Protein AF-A0A1Z9SB21-F1 (afdb_monomer_lite)

Sequence (87 aa):
YQMNLPSIPIFHTSGKKEFSFSKQKKLVDYIINEKEAKYLGYWNNNILTKHYKSDKGDLIWFTHNDGHRWRTKDTQMIFDFFKEIKP

Structure (mmCIF, N/CA/C/O backbone):
data_AF-A0A1Z9SB21-F1
#
_entry.id   AF-A0A1Z9SB21-F1
#
loop_
_atom_site.group_PDB
_atom_site.id
_atom_site.type_symbol
_atom_site.label_atom_id
_atom_site.label_alt_id
_atom_site.label_comp_id
_atom_site.label_asym_id
_atom_site.label_entity_id
_atom_site.label_seq_id
_atom_site.pdbx_PDB_ins_code
_atom_site.Cartn_x
_atom_site.Cartn_y
_atom_site.Cartn_z
_atom_site.occupancy
_atom_site.B_iso_or_equiv
_atom_site.auth_seq_id
_atom_site.auth_comp_id
_atom_site.auth_asym_id
_atom_site.auth_atom_id
_atom_site.pdbx_PDB_model_num
ATOM 1 N N . TYR A 1 1 ? 5.925 16.368 8.261 1.00 62.88 1 TYR A N 1
ATOM 2 C CA . TYR A 1 1 ? 4.577 16.514 7.687 1.00 62.88 1 TYR A CA 1
ATOM 3 C C . TYR A 1 1 ? 3.629 16.827 8.828 1.00 62.88 1 TYR A C 1
ATOM 5 O O . TYR A 1 1 ? 3.898 16.380 9.935 1.00 62.88 1 TYR A O 1
ATOM 13 N N . GLN A 1 2 ? 2.592 17.622 8.584 1.00 73.56 2 GLN A N 1
ATOM 14 C CA . GLN A 1 2 ? 1.435 17.722 9.468 1.00 73.56 2 GLN A CA 1
ATOM 15 C C . GLN A 1 2 ? 0.249 17.349 8.586 1.00 73.56 2 GLN A C 1
ATOM 17 O O . GLN A 1 2 ? -0.129 18.122 7.708 1.00 73.56 2 GLN A O 1
ATOM 22 N N . MET A 1 3 ? -0.221 16.112 8.713 1.00 76.38 3 MET A N 1
ATOM 23 C CA . MET A 1 3 ? -1.418 15.630 8.031 1.00 76.38 3 MET A CA 1
ATOM 24 C C . MET A 1 3 ? -2.462 15.331 9.100 1.00 76.38 3 MET A C 1
ATOM 26 O O . MET A 1 3 ? -2.116 14.969 10.218 1.00 76.38 3 MET A O 1
ATOM 30 N N . ASN A 1 4 ? -3.725 15.574 8.776 1.00 84.75 4 ASN A N 1
ATOM 31 C CA . ASN A 1 4 ? -4.846 15.122 9.584 1.00 84.75 4 ASN A CA 1
ATOM 32 C C . ASN A 1 4 ? -5.477 13.963 8.814 1.00 84.75 4 ASN A C 1
ATOM 34 O O . ASN A 1 4 ? -6.321 14.195 7.944 1.00 84.75 4 ASN A O 1
ATOM 38 N N . LEU A 1 5 ? -4.965 12.746 9.016 1.00 86.50 5 LEU A N 1
ATOM 39 C CA . LEU A 1 5 ? -5.447 11.585 8.278 1.00 86.50 5 LEU A CA 1
ATOM 40 C C . LEU A 1 5 ? -6.756 11.072 8.888 1.00 86.50 5 LEU A C 1
ATOM 42 O O . LEU A 1 5 ? -6.811 10.810 10.090 1.00 86.50 5 LEU A O 1
ATOM 46 N N . PRO A 1 6 ? -7.806 10.854 8.078 1.00 90.12 6 PRO A N 1
ATOM 47 C CA . PRO A 1 6 ? -9.009 10.210 8.576 1.00 90.12 6 PRO A CA 1
ATOM 48 C C . PRO A 1 6 ? -8.720 8.765 9.012 1.00 90.12 6 PRO A C 1
ATOM 50 O O . PRO A 1 6 ? -7.779 8.112 8.530 1.00 90.12 6 PRO A O 1
ATOM 53 N N . SER A 1 7 ? -9.571 8.252 9.903 1.00 93.19 7 SER A N 1
ATOM 54 C CA . SER A 1 7 ? -9.562 6.855 10.351 1.00 93.19 7 SER A CA 1
ATOM 55 C C . SER A 1 7 ? -10.108 5.923 9.267 1.00 93.19 7 SER A C 1
ATOM 57 O O . SER A 1 7 ? -11.159 5.317 9.428 1.00 93.19 7 SER A O 1
ATOM 59 N N . ILE A 1 8 ? -9.416 5.868 8.131 1.00 93.81 8 ILE A N 1
ATOM 60 C CA . ILE A 1 8 ? -9.712 4.979 7.010 1.00 93.81 8 ILE A CA 1
ATOM 61 C C . ILE A 1 8 ? -8.485 4.134 6.669 1.00 93.81 8 ILE A C 1
ATOM 63 O O . ILE A 1 8 ? -7.346 4.581 6.888 1.00 93.81 8 ILE A O 1
ATOM 67 N N . PRO A 1 9 ? -8.696 2.9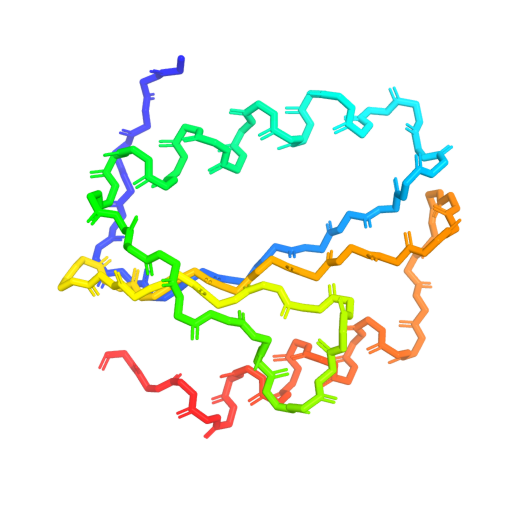47 6.087 1.00 95.38 9 PRO A N 1
ATOM 68 C CA . PRO A 1 9 ? -7.622 2.180 5.491 1.00 95.38 9 PRO A CA 1
ATOM 69 C C . PRO A 1 9 ? -6.957 2.925 4.325 1.00 95.38 9 PRO A C 1
ATOM 71 O O . PRO A 1 9 ? -7.614 3.644 3.571 1.00 95.38 9 PRO A O 1
ATOM 74 N N . ILE A 1 10 ? -5.650 2.736 4.145 1.00 95.81 10 ILE A N 1
ATOM 75 C CA . ILE A 1 10 ? -4.855 3.358 3.080 1.00 95.81 10 ILE A CA 1
ATOM 76 C C . ILE A 1 10 ? -4.130 2.280 2.275 1.00 95.81 10 ILE A C 1
ATOM 78 O O . ILE A 1 10 ? -3.454 1.415 2.828 1.00 95.81 10 ILE A O 1
ATOM 82 N N . PHE A 1 11 ? -4.196 2.392 0.950 1.00 95.88 11 PHE A N 1
ATOM 83 C CA . PHE A 1 11 ? -3.328 1.660 0.036 1.00 95.88 11 PHE A CA 1
ATOM 84 C C . PHE A 1 11 ? -2.335 2.627 -0.606 1.00 95.88 11 PHE A C 1
ATOM 86 O O . PHE A 1 11 ? -2.730 3.626 -1.208 1.00 95.88 11 PHE A O 1
ATOM 93 N N . HIS A 1 12 ? -1.041 2.331 -0.510 1.00 95.62 12 HIS A N 1
ATOM 94 C CA . HIS A 1 12 ? 0.001 3.093 -1.192 1.00 95.62 12 HIS A CA 1
ATOM 95 C C . HIS A 1 12 ? 0.833 2.178 -2.088 1.00 95.62 12 HIS A C 1
ATOM 97 O O . HIS A 1 12 ? 1.262 1.109 -1.657 1.00 95.62 12 HIS A O 1
ATOM 103 N N . THR A 1 13 ? 1.097 2.613 -3.321 1.00 94.44 13 THR A N 1
ATOM 104 C CA . THR A 1 13 ? 1.980 1.916 -4.265 1.00 94.44 13 THR A CA 1
ATOM 105 C C . THR A 1 13 ? 3.205 2.763 -4.582 1.00 94.44 13 THR A C 1
ATOM 107 O O . THR A 1 13 ? 3.080 3.971 -4.780 1.00 94.44 13 THR A O 1
ATOM 110 N N . SER A 1 14 ? 4.379 2.136 -4.644 1.00 93.81 14 SER A N 1
ATOM 111 C CA . SER A 1 14 ? 5.643 2.799 -4.979 1.00 93.81 14 SER A CA 1
ATOM 112 C C . SER A 1 14 ? 6.530 1.916 -5.859 1.00 93.81 14 SER A C 1
ATOM 114 O O . SER A 1 14 ? 6.715 0.728 -5.578 1.00 93.81 14 SER A O 1
ATOM 116 N N . GLY A 1 15 ? 7.182 2.501 -6.865 1.00 93.75 15 GLY A N 1
ATOM 117 C CA . GLY A 1 15 ? 8.268 1.848 -7.593 1.00 93.75 15 GLY A CA 1
ATOM 118 C C . GLY A 1 15 ? 9.644 2.078 -6.972 1.00 93.75 15 GLY A C 1
ATOM 119 O O . GLY A 1 15 ? 10.063 3.217 -6.778 1.00 93.75 15 GLY A O 1
ATOM 120 N N . LYS A 1 16 ? 10.402 1.004 -6.709 1.00 92.56 16 LYS A N 1
ATOM 121 C CA . LYS A 1 16 ? 11.755 1.086 -6.112 1.00 92.56 16 LYS A CA 1
ATOM 122 C C . LYS A 1 16 ? 12.751 1.897 -6.941 1.00 92.56 16 LYS A C 1
ATOM 124 O O . LYS A 1 16 ? 13.699 2.436 -6.382 1.00 92.56 16 LYS A O 1
ATOM 129 N N . LYS A 1 17 ? 12.570 1.948 -8.265 1.00 94.38 17 LYS A N 1
ATOM 130 C CA . LYS A 1 17 ? 13.458 2.682 -9.185 1.00 94.38 17 LYS A CA 1
ATOM 131 C C . LYS A 1 17 ? 12.948 4.092 -9.491 1.00 94.38 17 LYS A C 1
ATOM 133 O O . LYS A 1 17 ? 13.487 4.758 -10.369 1.00 94.38 17 LYS A O 1
ATOM 138 N N . GLU A 1 18 ? 11.889 4.544 -8.823 1.00 93.06 18 GLU A N 1
ATOM 139 C CA . GLU A 1 18 ? 11.390 5.905 -8.988 1.00 93.06 18 GLU A CA 1
ATOM 140 C C . GLU A 1 18 ? 12.318 6.917 -8.329 1.00 93.06 18 GLU A C 1
ATOM 142 O O . GLU A 1 18 ? 12.769 6.728 -7.199 1.00 93.06 18 GLU A O 1
ATOM 147 N N . PHE A 1 19 ? 12.527 8.052 -8.996 1.00 93.50 19 PHE A N 1
ATOM 148 C CA . PHE A 1 19 ? 13.312 9.160 -8.448 1.00 93.50 19 PHE A CA 1
ATOM 149 C C . PHE A 1 19 ? 12.778 9.643 -7.088 1.00 93.50 19 PHE A C 1
ATOM 151 O O . PHE A 1 19 ? 13.538 10.039 -6.206 1.00 93.50 19 PHE A O 1
ATOM 158 N N . SER A 1 20 ? 11.459 9.584 -6.890 1.00 93.31 20 SER A N 1
ATOM 159 C CA . SER A 1 20 ? 10.794 10.015 -5.661 1.00 93.31 20 SER A CA 1
ATOM 160 C C . SER A 1 20 ? 10.635 8.905 -4.615 1.00 93.31 20 SER A C 1
ATOM 162 O O . SER A 1 20 ? 10.064 9.180 -3.561 1.00 93.31 20 SER A O 1
ATOM 164 N N . PHE A 1 21 ? 11.157 7.690 -4.838 1.00 94.75 21 PHE A N 1
ATOM 165 C CA . PHE A 1 21 ? 10.956 6.548 -3.934 1.00 94.75 21 PHE A CA 1
ATOM 166 C C . PHE A 1 21 ? 11.356 6.856 -2.484 1.00 94.75 21 PHE A C 1
ATOM 168 O O . PHE A 1 21 ? 10.620 6.548 -1.550 1.00 94.75 21 PHE A O 1
ATOM 175 N N . SER A 1 22 ? 12.487 7.538 -2.273 1.00 95.81 22 SER A N 1
ATOM 176 C CA . SER A 1 22 ? 12.938 7.928 -0.929 1.00 95.81 22 SER A CA 1
ATOM 177 C C . SER A 1 22 ? 11.978 8.903 -0.234 1.00 95.81 22 SER A C 1
ATOM 179 O O . SER A 1 22 ? 11.790 8.820 0.979 1.00 95.81 22 SER A O 1
ATOM 181 N N . LYS A 1 23 ? 11.339 9.806 -0.989 1.00 95.44 23 LYS A N 1
ATOM 182 C CA . LYS A 1 23 ? 10.320 10.735 -0.476 1.00 95.44 23 LYS A CA 1
ATOM 183 C C . LYS A 1 23 ? 9.014 10.001 -0.169 1.00 95.44 23 LYS A C 1
ATOM 185 O O . LYS A 1 23 ? 8.436 10.238 0.886 1.00 95.44 23 LYS A O 1
ATOM 190 N N . GLN A 1 24 ? 8.595 9.082 -1.042 1.00 95.25 24 GLN A N 1
ATOM 191 C CA . GLN A 1 24 ? 7.421 8.230 -0.822 1.00 95.25 24 GLN A CA 1
ATOM 192 C C . GLN A 1 24 ? 7.599 7.361 0.427 1.00 95.25 24 GLN A C 1
ATOM 194 O O . GLN A 1 24 ? 6.736 7.361 1.294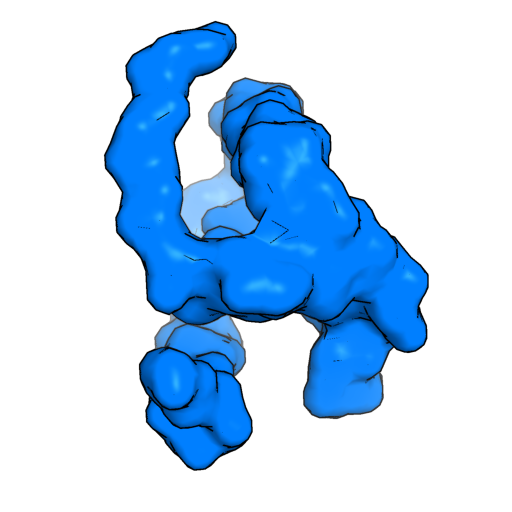 1.00 95.25 24 GLN A O 1
ATOM 199 N N . LYS A 1 25 ? 8.763 6.719 0.597 1.00 96.62 25 LYS A N 1
ATOM 200 C CA . LYS A 1 25 ? 9.079 5.956 1.811 1.00 96.62 25 LYS A CA 1
ATOM 201 C C . LYS A 1 25 ? 8.930 6.806 3.077 1.00 96.62 25 LYS A C 1
ATOM 203 O O . LYS A 1 25 ? 8.273 6.372 4.012 1.00 96.62 25 LYS A O 1
ATOM 208 N N . LYS A 1 26 ? 9.480 8.027 3.100 1.00 96.69 26 LYS A N 1
ATOM 209 C CA . LYS A 1 26 ? 9.333 8.939 4.251 1.00 96.69 26 LYS A CA 1
ATOM 210 C C . LYS A 1 26 ? 7.870 9.283 4.550 1.00 96.69 26 LYS A C 1
ATOM 212 O O . LYS A 1 26 ? 7.517 9.443 5.713 1.00 96.69 26 LYS A O 1
ATOM 217 N N . LEU A 1 27 ? 7.037 9.416 3.517 1.00 95.56 27 LEU A N 1
ATOM 218 C CA . LEU A 1 27 ? 5.600 9.634 3.678 1.00 95.56 27 LEU A CA 1
ATOM 219 C C . LEU A 1 27 ? 4.913 8.404 4.285 1.00 95.56 27 LEU A C 1
ATOM 221 O O . LEU A 1 27 ? 4.144 8.547 5.226 1.00 95.56 27 LEU A O 1
ATOM 225 N N . VAL A 1 28 ? 5.226 7.204 3.795 1.00 96.62 28 VAL A N 1
ATOM 226 C CA . VAL A 1 28 ? 4.705 5.948 4.354 1.00 96.62 28 VAL A CA 1
ATOM 227 C C . VAL A 1 28 ? 5.130 5.777 5.813 1.00 96.62 28 VAL A C 1
ATOM 229 O O . VAL A 1 28 ? 4.284 5.499 6.656 1.00 96.62 28 VAL A O 1
ATOM 232 N N . ASP A 1 29 ? 6.407 6.005 6.130 1.00 96.81 29 ASP A N 1
ATOM 233 C CA . ASP A 1 29 ? 6.927 5.938 7.501 1.00 96.81 29 ASP A CA 1
ATOM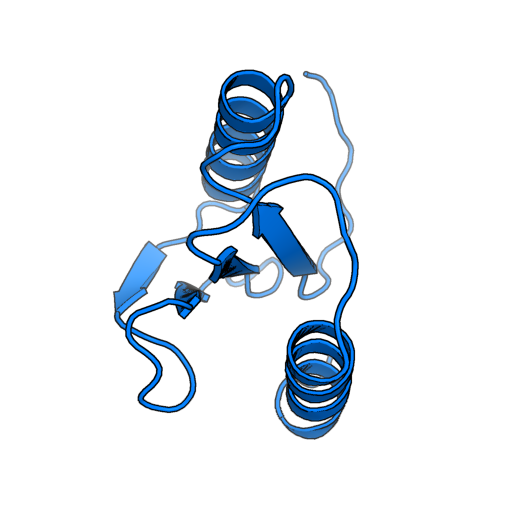 234 C C . ASP A 1 29 ? 6.187 6.932 8.422 1.00 96.81 29 ASP A C 1
ATOM 236 O O . ASP A 1 29 ? 5.871 6.615 9.567 1.00 96.81 29 ASP A O 1
ATOM 240 N N . TYR A 1 30 ? 5.850 8.124 7.916 1.00 96.00 30 TYR A N 1
ATOM 241 C CA . TYR A 1 30 ? 5.031 9.095 8.643 1.00 96.00 30 TYR A CA 1
ATOM 242 C C . TYR A 1 30 ? 3.596 8.595 8.881 1.00 96.00 30 TYR A C 1
ATOM 244 O O . TYR A 1 30 ? 3.127 8.672 10.013 1.00 96.00 30 TYR A O 1
ATOM 252 N N . ILE A 1 31 ? 2.932 8.027 7.864 1.00 96.31 31 ILE A N 1
ATOM 253 C CA . ILE A 1 31 ? 1.581 7.446 7.992 1.00 96.31 31 ILE A CA 1
ATOM 254 C C . ILE A 1 31 ? 1.570 6.318 9.034 1.00 96.31 31 ILE A C 1
ATOM 256 O O . ILE A 1 31 ? 0.666 6.267 9.865 1.00 96.31 31 ILE A O 1
ATOM 260 N N . ILE A 1 32 ? 2.576 5.432 9.013 1.00 96.75 32 ILE A N 1
ATOM 261 C CA . ILE A 1 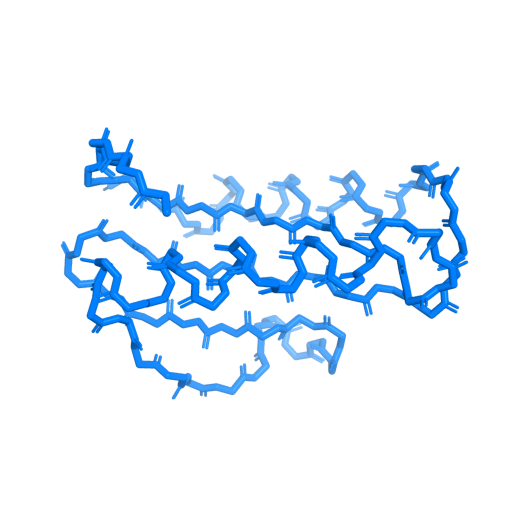32 ? 2.723 4.339 9.989 1.00 96.75 32 ILE A CA 1
ATOM 262 C C . ILE A 1 32 ? 2.770 4.903 11.412 1.00 96.75 32 ILE A C 1
ATOM 264 O O . ILE A 1 32 ? 2.057 4.414 12.285 1.00 96.75 32 ILE A O 1
ATOM 268 N N . ASN A 1 33 ? 3.571 5.947 11.633 1.00 95.38 33 ASN A N 1
ATOM 269 C CA . ASN A 1 33 ? 3.715 6.567 12.947 1.00 95.38 33 ASN A CA 1
ATOM 270 C C . ASN A 1 33 ? 2.438 7.292 13.396 1.00 95.38 33 ASN A C 1
ATOM 272 O O . ASN A 1 33 ? 2.002 7.098 14.524 1.00 95.38 33 ASN A O 1
ATOM 276 N N . GLU A 1 34 ? 1.816 8.094 12.526 1.00 94.38 34 GLU A N 1
ATOM 277 C CA . GLU A 1 34 ? 0.586 8.842 12.842 1.00 94.38 34 GLU A CA 1
ATOM 278 C C . GLU A 1 34 ? -0.581 7.904 13.194 1.00 94.38 34 GLU A C 1
ATOM 280 O O . GLU A 1 34 ? -1.356 8.155 14.125 1.00 94.38 34 GLU A O 1
ATOM 285 N N . LYS A 1 35 ? -0.677 6.778 12.476 1.00 94.12 35 LYS A N 1
ATOM 286 C CA . LYS A 1 35 ? -1.688 5.748 12.717 1.00 94.12 35 LYS A CA 1
ATOM 287 C C . LYS A 1 35 ? -1.311 4.768 13.827 1.00 94.12 35 LYS A C 1
ATOM 289 O O . LYS A 1 35 ? -2.122 3.904 14.131 1.00 94.12 35 LYS A O 1
ATOM 294 N N . GLU A 1 36 ? -0.128 4.865 14.432 1.00 95.56 36 GLU A N 1
ATOM 295 C CA . GLU A 1 36 ? 0.363 3.882 15.416 1.00 95.56 36 GLU A CA 1
ATOM 296 C C . GLU A 1 36 ? 0.310 2.437 14.864 1.00 95.56 36 GLU A C 1
ATOM 298 O O . GLU A 1 36 ? -0.004 1.474 15.567 1.00 95.56 36 GLU A O 1
ATOM 303 N N . ALA A 1 37 ? 0.574 2.286 13.562 1.00 96.88 37 ALA A N 1
ATOM 304 C CA . ALA A 1 37 ? 0.340 1.045 12.839 1.00 96.88 37 ALA A CA 1
ATOM 305 C C . ALA A 1 37 ? 1.450 0.010 13.088 1.00 96.88 37 ALA A C 1
ATOM 307 O O . ALA A 1 37 ? 2.643 0.316 13.041 1.00 96.88 37 ALA A O 1
ATOM 308 N N . LYS A 1 38 ? 1.065 -1.251 13.301 1.00 97.94 38 LYS A N 1
ATOM 309 C CA . LYS A 1 38 ? 1.984 -2.364 13.587 1.00 97.94 38 LYS A CA 1
ATOM 310 C C . LYS A 1 38 ? 2.131 -3.275 12.379 1.00 97.94 38 LYS A C 1
ATOM 312 O O . LYS A 1 38 ? 1.138 -3.699 11.797 1.00 97.94 38 LYS A O 1
ATOM 317 N N . TYR A 1 39 ? 3.366 -3.608 12.019 1.00 97.94 39 TYR A N 1
ATOM 318 C CA . TYR A 1 39 ? 3.643 -4.522 10.912 1.00 97.94 39 TYR A CA 1
ATOM 319 C C . TYR A 1 39 ? 3.135 -5.939 11.219 1.00 97.94 39 TYR A C 1
ATOM 321 O O . TYR A 1 39 ? 3.500 -6.508 12.246 1.00 97.94 39 TYR A O 1
ATOM 329 N N . LEU A 1 40 ? 2.326 -6.506 10.320 1.00 96.62 40 LEU A N 1
ATOM 330 C CA . LEU A 1 40 ? 1.777 -7.864 10.432 1.00 96.62 40 LEU A CA 1
ATOM 331 C C . LEU A 1 40 ? 2.422 -8.877 9.482 1.00 96.62 40 LEU A C 1
ATOM 333 O O . LEU A 1 40 ? 2.172 -10.073 9.608 1.00 96.62 40 LEU A O 1
ATOM 337 N N . GLY A 1 41 ? 3.251 -8.425 8.542 1.00 97.12 41 GLY A N 1
ATOM 338 C CA . GLY A 1 41 ? 3.826 -9.285 7.513 1.00 97.12 41 GLY A CA 1
ATOM 339 C C . GLY A 1 41 ? 3.400 -8.876 6.109 1.00 97.12 41 GLY A C 1
ATOM 340 O O . GLY A 1 41 ? 3.190 -7.694 5.816 1.00 97.12 41 GLY A O 1
ATOM 341 N N . TYR A 1 42 ? 3.305 -9.871 5.232 1.00 96.62 42 TYR A N 1
ATOM 342 C CA . TYR A 1 42 ? 2.958 -9.671 3.834 1.00 96.62 42 TYR A CA 1
ATOM 343 C C . TYR A 1 42 ? 1.454 -9.814 3.612 1.00 96.62 42 TYR A C 1
ATOM 345 O O . TYR A 1 42 ? 0.867 -10.826 3.990 1.00 96.62 42 TYR A O 1
ATOM 353 N N . TRP A 1 43 ? 0.831 -8.816 2.986 1.00 95.31 43 TRP A N 1
ATOM 354 C CA . TRP A 1 43 ? -0.592 -8.882 2.647 1.00 95.31 43 TRP A CA 1
ATOM 355 C C . TRP A 1 43 ? -0.827 -9.835 1.470 1.00 95.31 43 TRP A C 1
ATOM 357 O O . TRP A 1 43 ? -0.006 -9.899 0.555 1.00 95.31 43 TRP A O 1
ATOM 367 N N . ASN A 1 44 ? -1.934 -10.579 1.503 1.00 90.31 44 ASN A N 1
ATOM 368 C CA . ASN A 1 44 ? -2.376 -11.481 0.434 1.00 90.31 44 ASN A CA 1
ATOM 369 C C . ASN A 1 44 ? -1.266 -12.405 -0.126 1.00 90.31 44 ASN A C 1
ATOM 371 O O . ASN A 1 44 ? -1.126 -12.586 -1.335 1.00 90.31 44 ASN A O 1
ATOM 375 N N . ASN A 1 45 ? -0.407 -12.934 0.757 1.00 90.62 45 ASN A N 1
ATOM 376 C CA . ASN A 1 45 ? 0.747 -13.777 0.406 1.00 90.62 45 ASN A CA 1
ATOM 377 C C . ASN A 1 45 ? 1.696 -13.170 -0.651 1.00 90.62 45 ASN A C 1
ATOM 379 O O . ASN A 1 45 ? 2.433 -13.891 -1.325 1.00 90.62 45 ASN A O 1
ATOM 383 N N . ASN A 1 46 ? 1.717 -11.843 -0.793 1.00 92.62 46 ASN A N 1
ATOM 384 C CA . ASN A 1 46 ? 2.550 -11.143 -1.758 1.00 92.62 46 ASN A CA 1
ATOM 385 C C . ASN A 1 46 ? 3.715 -10.439 -1.049 1.00 92.62 46 ASN A C 1
ATOM 387 O O . ASN A 1 46 ? 3.544 -9.452 -0.336 1.00 92.62 46 ASN A O 1
ATOM 391 N N . ILE A 1 47 ? 4.940 -10.918 -1.293 1.00 94.62 47 ILE A N 1
ATOM 392 C CA . ILE A 1 47 ? 6.174 -10.405 -0.668 1.00 94.62 47 ILE A CA 1
ATOM 393 C C . ILE A 1 47 ? 6.455 -8.921 -0.965 1.00 94.62 47 ILE A C 1
ATOM 395 O O . ILE A 1 47 ? 7.258 -8.272 -0.291 1.00 94.62 47 ILE A O 1
ATOM 399 N N . LEU A 1 48 ? 5.806 -8.365 -1.988 1.00 94.81 48 LEU A N 1
ATOM 400 C CA . LEU A 1 48 ? 5.926 -6.961 -2.358 1.00 94.81 48 LEU A CA 1
ATOM 401 C C . LEU A 1 48 ? 4.932 -6.063 -1.612 1.00 94.81 48 LEU A C 1
ATOM 403 O O . LEU A 1 48 ? 5.038 -4.845 -1.741 1.00 94.81 48 LEU A O 1
ATOM 407 N N . THR A 1 49 ? 3.993 -6.617 -0.844 1.00 95.88 49 THR A N 1
ATOM 408 C CA . THR A 1 49 ? 3.019 -5.850 -0.058 1.00 95.88 49 THR A CA 1
ATOM 409 C C . THR A 1 49 ? 3.225 -6.019 1.425 1.00 95.88 49 THR A C 1
ATOM 411 O O . THR A 1 49 ? 3.027 -7.101 1.961 1.00 95.88 49 THR A O 1
ATOM 414 N N . LYS A 1 50 ? 3.548 -4.928 2.110 1.00 97.62 50 LYS A N 1
ATOM 415 C CA . LYS A 1 50 ? 3.612 -4.894 3.569 1.00 97.62 50 LYS A CA 1
ATOM 416 C C . LYS A 1 50 ? 2.257 -4.510 4.146 1.00 97.62 50 LYS A C 1
ATOM 418 O O . LYS A 1 50 ? 1.669 -3.527 3.698 1.00 97.62 50 LYS A O 1
ATOM 423 N N . HIS A 1 51 ? 1.808 -5.252 5.151 1.00 97.25 51 HIS A N 1
ATOM 424 C CA . HIS A 1 51 ? 0.592 -4.967 5.910 1.00 97.25 51 HIS A CA 1
ATOM 425 C C . HIS A 1 51 ? 0.946 -4.342 7.255 1.00 97.25 51 HIS A C 1
ATOM 427 O O . HIS A 1 51 ? 1.719 -4.913 8.027 1.00 97.25 51 HIS A O 1
ATOM 433 N N . TYR A 1 52 ? 0.357 -3.188 7.541 1.00 97.62 52 TYR A N 1
ATOM 434 C CA . TYR A 1 52 ? 0.413 -2.533 8.837 1.00 97.62 52 TYR A CA 1
ATOM 435 C C . TYR A 1 52 ? -1.005 -2.381 9.388 1.00 97.62 52 TYR A C 1
ATOM 437 O O . TYR A 1 52 ? -1.842 -1.747 8.751 1.00 97.62 52 TYR A O 1
ATOM 445 N N . LYS A 1 53 ? -1.272 -2.952 10.562 1.00 95.94 53 LYS A N 1
ATOM 446 C CA . LYS A 1 53 ? -2.582 -2.894 11.216 1.00 95.94 53 LYS A CA 1
ATOM 447 C C . LYS A 1 53 ? -2.683 -1.723 12.181 1.00 95.94 53 LYS A C 1
ATOM 449 O O . LYS A 1 53 ? -1.740 -1.484 12.937 1.00 95.94 53 LYS A O 1
ATOM 454 N N . SER A 1 54 ? -3.818 -1.032 12.178 1.00 95.38 54 SER A N 1
ATOM 455 C CA . SER A 1 54 ? -4.098 0.084 13.085 1.00 95.38 54 SER A CA 1
ATOM 456 C C . SER A 1 54 ? -5.592 0.209 13.371 1.00 95.38 54 SER A C 1
ATOM 458 O O . SER A 1 54 ? -6.416 0.069 12.472 1.00 95.38 54 SER A O 1
ATOM 460 N N . ASP A 1 55 ? -5.935 0.591 14.601 1.00 94.06 55 ASP A N 1
ATOM 461 C CA . ASP A 1 55 ? -7.311 0.947 14.974 1.00 94.06 55 ASP A CA 1
ATOM 462 C C . ASP A 1 55 ? -7.790 2.239 14.276 1.00 94.06 55 ASP A C 1
ATOM 464 O O . ASP A 1 55 ? -8.984 2.514 14.210 1.00 94.06 55 ASP A O 1
ATOM 468 N N . LYS A 1 56 ? -6.865 3.025 13.704 1.00 93.88 56 LYS A N 1
ATOM 469 C CA . LYS A 1 56 ? -7.137 4.207 12.866 1.00 93.88 56 LYS A CA 1
ATOM 470 C C . LYS A 1 56 ? -7.168 3.858 11.370 1.00 93.88 56 LYS A C 1
ATOM 472 O O . LYS A 1 56 ? -7.035 4.753 10.532 1.00 93.88 56 LYS A O 1
ATOM 477 N N . GLY A 1 57 ? -7.307 2.581 11.022 1.00 93.75 57 GLY A N 1
ATOM 478 C CA . GLY A 1 57 ? -7.354 2.076 9.653 1.00 93.75 57 GLY A CA 1
ATOM 479 C C . GLY A 1 57 ? -6.010 1.539 9.164 1.00 93.75 57 GLY A C 1
ATOM 480 O O . GLY A 1 57 ? -4.972 2.192 9.287 1.00 93.75 57 GLY A O 1
ATOM 481 N N . ASP A 1 58 ? -6.049 0.346 8.581 1.00 95.25 58 ASP A N 1
ATOM 482 C CA . ASP A 1 58 ? -4.872 -0.384 8.113 1.00 95.25 58 ASP A CA 1
ATOM 483 C C . ASP A 1 58 ? -4.143 0.326 6.967 1.00 95.25 58 ASP A C 1
ATOM 485 O O . ASP A 1 58 ? -4.731 1.052 6.168 1.00 95.25 58 ASP A O 1
ATOM 489 N N . LEU A 1 59 ? -2.844 0.070 6.844 1.00 96.56 59 LEU A N 1
ATOM 490 C CA . LEU A 1 59 ? -2.027 0.511 5.722 1.00 96.56 59 LEU A CA 1
ATOM 491 C C . LEU A 1 59 ? -1.469 -0.700 4.977 1.00 96.56 59 LEU A C 1
ATOM 493 O O . LEU A 1 59 ? -0.731 -1.512 5.539 1.00 96.56 59 LEU A O 1
ATOM 497 N N . ILE A 1 60 ? -1.752 -0.762 3.679 1.00 97.31 60 ILE A N 1
ATOM 498 C CA . ILE A 1 60 ? -1.094 -1.672 2.745 1.00 97.31 60 ILE A CA 1
ATOM 499 C C . ILE A 1 60 ? -0.100 -0.872 1.911 1.00 97.31 60 ILE A C 1
ATOM 501 O O . ILE A 1 60 ? -0.476 0.050 1.186 1.00 97.31 60 ILE A O 1
ATOM 505 N N . TRP A 1 61 ? 1.179 -1.236 1.991 1.00 97.44 61 TRP A N 1
ATOM 506 C CA . TRP A 1 61 ? 2.223 -0.635 1.166 1.00 97.44 61 TRP A CA 1
ATOM 507 C C . TRP A 1 61 ? 2.748 -1.632 0.139 1.00 97.44 61 TRP A C 1
ATOM 509 O O . TRP A 1 61 ? 3.507 -2.547 0.468 1.00 97.44 61 TRP A O 1
ATOM 519 N N . PHE A 1 62 ? 2.359 -1.435 -1.118 1.00 95.88 62 PHE A N 1
ATOM 520 C CA . PHE A 1 62 ? 2.843 -2.195 -2.260 1.00 95.88 62 PHE A CA 1
ATOM 521 C C . PHE A 1 62 ? 4.093 -1.550 -2.856 1.00 95.88 62 PHE A C 1
ATOM 523 O O . PHE A 1 62 ? 4.092 -0.386 -3.244 1.00 95.88 62 PHE A O 1
ATOM 530 N N . THR A 1 63 ? 5.186 -2.302 -2.936 1.00 94.88 63 THR A N 1
ATOM 531 C CA . THR A 1 63 ? 6.457 -1.811 -3.469 1.00 94.88 63 THR A CA 1
ATOM 532 C C . THR A 1 63 ? 6.949 -2.690 -4.617 1.00 94.88 63 THR A C 1
ATOM 534 O O . THR A 1 63 ? 7.608 -3.709 -4.396 1.00 94.88 63 THR A O 1
ATOM 537 N N . HIS A 1 64 ? 6.688 -2.289 -5.862 1.00 91.38 64 HIS A N 1
ATOM 538 C CA . HIS A 1 64 ? 7.162 -3.023 -7.037 1.00 91.38 64 HIS A CA 1
ATOM 539 C C . HIS A 1 64 ? 8.613 -2.670 -7.409 1.00 91.38 64 HIS A C 1
ATOM 541 O O . HIS A 1 64 ? 9.097 -1.567 -7.169 1.00 91.38 64 HIS A O 1
ATOM 547 N N . ASN A 1 65 ? 9.332 -3.604 -8.043 1.00 90.62 65 ASN A N 1
ATOM 548 C CA . ASN A 1 65 ? 10.771 -3.473 -8.349 1.00 90.62 65 ASN A CA 1
ATOM 549 C C . ASN A 1 65 ? 11.114 -2.481 -9.476 1.00 90.62 65 ASN A C 1
ATOM 551 O O . ASN A 1 65 ? 12.282 -2.297 -9.820 1.00 90.62 65 ASN A O 1
ATOM 555 N N . ASP A 1 66 ? 10.103 -1.867 -10.070 1.00 89.56 66 ASP A N 1
ATOM 556 C CA . ASP A 1 66 ? 10.244 -1.054 -11.265 1.00 89.56 66 ASP A CA 1
ATOM 557 C C . ASP A 1 66 ? 10.251 0.464 -10.990 1.00 89.56 66 ASP A C 1
ATOM 559 O O . ASP A 1 66 ? 10.208 0.894 -9.840 1.00 89.56 66 ASP A O 1
ATOM 563 N N . GLY A 1 67 ? 10.327 1.270 -12.058 1.00 87.88 67 GLY A N 1
ATOM 564 C CA . GLY A 1 67 ? 10.236 2.737 -12.017 1.00 87.88 67 GLY A CA 1
ATOM 565 C C . GLY A 1 67 ? 8.807 3.280 -12.153 1.00 87.88 67 GLY A C 1
ATOM 566 O O . GLY A 1 67 ? 7.843 2.546 -11.940 1.00 87.88 67 GLY A O 1
ATOM 567 N N . HIS A 1 68 ? 8.700 4.553 -12.552 1.00 84.69 68 HIS A N 1
ATOM 568 C CA . HIS A 1 68 ? 7.488 5.382 -12.476 1.00 84.69 68 HIS A CA 1
ATOM 569 C C . HIS A 1 68 ? 6.464 5.039 -13.562 1.00 84.69 68 HIS A C 1
ATOM 571 O O . HIS A 1 68 ? 6.284 5.764 -14.539 1.00 84.69 68 HIS A O 1
ATOM 577 N N . ARG A 1 69 ? 5.835 3.872 -13.428 1.00 85.44 69 ARG A N 1
ATOM 578 C CA . ARG A 1 69 ? 4.790 3.410 -14.339 1.00 85.44 69 ARG A CA 1
ATOM 579 C C . ARG A 1 69 ? 3.772 2.576 -13.587 1.00 85.44 69 ARG A C 1
ATOM 581 O O . ARG A 1 69 ? 4.129 1.524 -13.061 1.00 85.44 69 ARG A O 1
ATOM 588 N N . TRP A 1 70 ? 2.517 3.009 -13.661 1.00 84.94 70 TRP A N 1
ATOM 589 C CA . TRP A 1 70 ? 1.365 2.190 -13.308 1.00 84.94 70 TRP A CA 1
ATOM 590 C C . TRP A 1 70 ? 1.190 1.042 -14.302 1.00 84.94 70 TRP A C 1
ATOM 592 O O . TRP A 1 70 ? 1.226 1.222 -15.523 1.00 84.94 70 TRP A O 1
ATOM 602 N N . ARG A 1 71 ? 1.018 -0.156 -13.761 1.00 85.62 71 ARG A N 1
ATOM 603 C CA . ARG A 1 71 ? 0.803 -1.415 -14.469 1.00 85.62 71 ARG A CA 1
ATOM 604 C C . ARG A 1 71 ? -0.531 -2.014 -14.0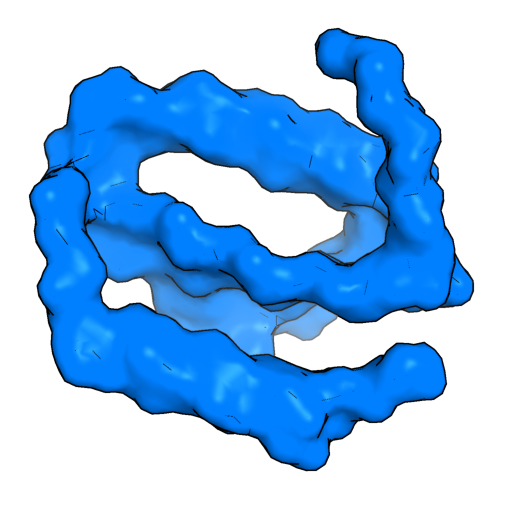62 1.00 85.62 71 ARG A C 1
ATOM 606 O O . ARG A 1 71 ? -1.027 -1.767 -12.970 1.00 85.62 71 ARG A O 1
ATOM 613 N N . THR A 1 72 ? -1.019 -2.938 -14.882 1.00 90.19 72 THR A N 1
ATOM 614 C CA . THR A 1 72 ? -2.216 -3.739 -14.594 1.00 90.19 72 THR A CA 1
ATOM 615 C C . THR A 1 72 ? -2.163 -4.406 -13.218 1.00 90.19 72 THR A C 1
ATOM 617 O O . THR A 1 72 ? -3.160 -4.408 -12.504 1.00 90.19 72 THR A O 1
ATOM 620 N N . LYS A 1 73 ? -0.990 -4.913 -12.803 1.00 87.75 73 LYS A N 1
ATOM 621 C CA . LYS A 1 73 ? -0.814 -5.509 -11.468 1.00 87.75 73 LYS A CA 1
ATOM 622 C C . LYS A 1 73 ? -1.079 -4.506 -10.341 1.00 87.75 73 LYS A C 1
ATOM 624 O O . LYS A 1 73 ? -1.637 -4.885 -9.326 1.00 87.75 73 LYS A O 1
ATOM 629 N N . ASP A 1 74 ? -0.710 -3.238 -10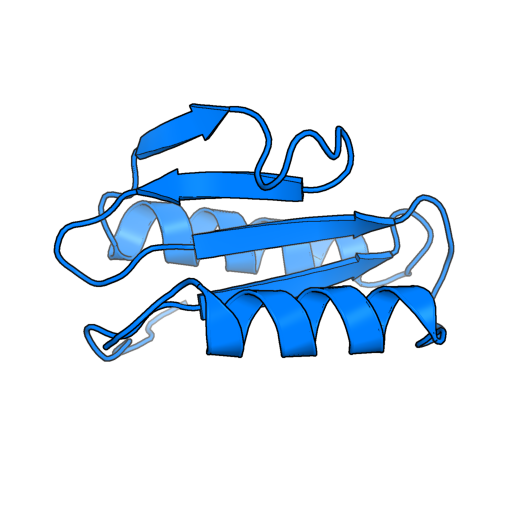.520 1.00 89.50 74 ASP A N 1
ATOM 630 C CA . ASP A 1 74 ? -0.884 -2.209 -9.494 1.00 89.50 74 ASP A CA 1
ATOM 631 C C . ASP A 1 74 ? -2.383 -1.906 -9.323 1.00 89.50 74 ASP A C 1
ATOM 633 O O . ASP A 1 74 ? -2.878 -1.839 -8.201 1.00 89.50 74 ASP A O 1
ATOM 637 N N . THR A 1 75 ? -3.127 -1.835 -10.435 1.00 91.38 75 THR A N 1
ATOM 638 C CA . THR A 1 75 ? -4.594 -1.709 -10.435 1.00 91.38 75 THR A CA 1
ATOM 639 C C . THR A 1 75 ? -5.278 -2.902 -9.769 1.00 91.38 75 THR A C 1
ATOM 641 O O . THR A 1 75 ? -6.190 -2.700 -8.971 1.00 91.38 75 THR A O 1
ATOM 644 N N . GLN A 1 76 ? -4.830 -4.129 -10.053 1.00 92.50 76 GLN A N 1
ATOM 645 C CA . GLN A 1 76 ? -5.381 -5.336 -9.432 1.00 92.50 76 GLN A CA 1
ATOM 646 C C . GLN A 1 76 ? -5.231 -5.296 -7.904 1.00 92.50 76 GLN A C 1
ATOM 648 O O . GLN A 1 76 ? -6.204 -5.516 -7.192 1.00 92.50 76 GLN A O 1
ATOM 653 N N . MET A 1 77 ? -4.053 -4.914 -7.399 1.00 92.25 77 MET A N 1
ATOM 654 C CA . MET A 1 77 ? -3.817 -4.814 -5.953 1.00 92.25 77 MET A CA 1
ATOM 655 C C . MET A 1 77 ? -4.718 -3.771 -5.276 1.00 92.25 77 MET A C 1
ATOM 657 O O . MET A 1 77 ? -5.193 -3.999 -4.166 1.00 92.25 77 MET A O 1
ATOM 661 N N . ILE A 1 78 ? -4.977 -2.640 -5.942 1.00 92.81 78 ILE A N 1
ATOM 662 C CA . ILE A 1 78 ? -5.901 -1.609 -5.446 1.00 92.81 78 ILE A CA 1
ATOM 663 C C . ILE A 1 78 ? -7.339 -2.142 -5.415 1.00 92.81 78 ILE A C 1
ATOM 665 O O . ILE A 1 78 ? -8.065 -1.914 -4.450 1.00 92.81 78 ILE A O 1
ATOM 669 N N . PHE A 1 79 ? -7.761 -2.858 -6.457 1.00 93.31 79 PHE A N 1
ATOM 670 C CA . PHE A 1 79 ? -9.089 -3.464 -6.508 1.00 93.31 79 PHE A CA 1
ATOM 671 C C . PHE A 1 79 ? -9.288 -4.498 -5.393 1.00 93.31 79 PHE A C 1
ATOM 673 O O . PHE A 1 79 ? -10.302 -4.463 -4.696 1.00 93.31 79 PHE A O 1
ATOM 680 N N . ASP A 1 80 ? -8.305 -5.373 -5.179 1.00 93.44 80 ASP A N 1
ATOM 681 C CA . ASP A 1 80 ? -8.355 -6.377 -4.115 1.00 93.44 80 ASP A CA 1
ATOM 682 C C . ASP A 1 80 ? -8.377 -5.725 -2.724 1.00 93.44 80 ASP A C 1
ATOM 684 O O . ASP A 1 80 ? -9.123 -6.163 -1.849 1.00 93.44 80 ASP A O 1
ATOM 688 N N . PHE A 1 81 ? -7.658 -4.611 -2.542 1.00 94.56 81 PHE A N 1
ATOM 689 C CA . PHE A 1 81 ? -7.681 -3.839 -1.299 1.00 94.56 81 PHE A CA 1
ATOM 690 C C . PHE A 1 81 ? -9.099 -3.368 -0.958 1.00 94.56 81 PHE A C 1
ATOM 692 O O . PHE A 1 81 ? -9.552 -3.565 0.167 1.00 94.56 81 PHE A O 1
ATOM 699 N N . PHE A 1 82 ? -9.833 -2.823 -1.933 1.00 91.62 82 PHE A N 1
ATOM 700 C CA . PHE A 1 82 ? -11.216 -2.384 -1.720 1.00 91.62 82 PHE A CA 1
ATOM 701 C C . PHE A 1 82 ? -12.212 -3.534 -1.527 1.00 91.62 82 PHE A C 1
ATOM 703 O O . PHE A 1 82 ? -13.280 -3.325 -0.953 1.00 91.62 82 PHE A O 1
ATOM 710 N N . LYS A 1 83 ? -11.896 -4.744 -1.999 1.00 90.81 83 LYS A N 1
ATOM 711 C CA . LYS A 1 83 ? -12.737 -5.925 -1.766 1.00 90.81 83 LYS A CA 1
ATOM 712 C C . LYS A 1 83 ? -12.582 -6.489 -0.360 1.00 90.81 83 LYS A C 1
ATOM 714 O O . LYS A 1 83 ? -13.563 -6.962 0.211 1.00 90.81 83 LYS A O 1
ATOM 719 N N . GLU A 1 84 ? -11.359 -6.499 0.157 1.00 86.38 84 GLU A N 1
ATOM 720 C CA . GLU A 1 84 ? -11.026 -7.175 1.412 1.00 86.38 84 GLU A CA 1
ATOM 721 C C . GLU A 1 84 ? -11.101 -6.248 2.623 1.00 86.38 84 GLU A C 1
ATOM 723 O O . GLU A 1 84 ? -11.568 -6.662 3.686 1.00 86.38 84 GLU A O 1
ATOM 728 N N . ILE A 1 85 ? -10.662 -4.997 2.474 1.00 76.69 85 ILE A N 1
ATOM 729 C CA . ILE A 1 85 ? -10.542 -4.068 3.592 1.00 76.69 85 ILE A CA 1
ATOM 730 C C . ILE A 1 85 ? -11.762 -3.145 3.615 1.00 76.69 85 ILE A C 1
ATOM 732 O O . ILE A 1 85 ? -11.902 -2.235 2.799 1.00 76.69 85 ILE A O 1
ATOM 736 N N . LYS A 1 86 ? -12.670 -3.413 4.560 1.00 64.94 86 LYS A N 1
ATOM 737 C CA . LYS A 1 86 ? -13.858 -2.587 4.812 1.00 64.94 86 LYS A CA 1
ATOM 738 C C . LYS A 1 86 ? -13.508 -1.371 5.692 1.00 64.94 86 LYS A C 1
ATOM 740 O O . LYS A 1 86 ? -12.531 -1.461 6.438 1.00 64.94 86 LYS A O 1
ATOM 745 N N . PRO A 1 87 ? -14.267 -0.261 5.585 1.00 59.41 87 PRO A N 1
ATOM 746 C CA . PRO A 1 87 ? -14.099 0.922 6.431 1.00 59.41 87 PRO A CA 1
ATOM 747 C C . PRO A 1 87 ? -14.265 0.617 7.919 1.00 59.41 87 PRO A C 1
ATOM 749 O O . PRO A 1 87 ? -15.101 -0.260 8.245 1.00 59.41 87 PRO A O 1
#

Foldseek 3Di:
DDDDDALEADEEEEEPPEPCRVVVVVVVVVVCVVQVWQWPAAPPPDNQWTWTDGSSHIYIYGYHHHYDDDDPVNVVVVVVCPVPGDD

Secondary structure (DSSP, 8-state):
------SS-EEEEEETT-TTHHHHHHHHHHHHHHTT-EEEEEGGG-TTEEEEE-TT--EEEEEESS-S---HHHHHHHHHHHHH---

pLDDT: mean 91.87, std 7.27, range [59.41, 97.94]

Radius of gyration: 12.55 Å; chains: 1; bounding box: 28×32×30 Å